Protein AF-E9I0A4-F1 (afdb_monomer_lite)

pLDDT: mean 77.02, std 18.42, range [39.44, 96.06]

Foldseek 3Di:
DDPPPPPPPPPVLPPQQDDDPPPDPVVSVVSNCVSCVVVVNNCVVVVNDDDDDD

Organism: Daphnia pulex (NCBI:txid6669)

Secondary structure (DSSP, 8-state):
--------TTSSSSS-PPPP-SS-HHHHHHHHHHHHHHTT-HHHHHT-PPPPP-

Radius of gyration: 16.89 Å; chains: 1; bounding box: 52×24×39 Å

Structure (mmCIF, N/CA/C/O backbone):
data_AF-E9I0A4-F1
#
_entry.id   AF-E9I0A4-F1
#
loop_
_atom_site.group_PDB
_atom_site.id
_atom_site.type_symbol
_atom_site.label_atom_id
_atom_site.label_alt_id
_atom_site.label_comp_id
_atom_site.label_asym_id
_atom_site.label_entity_id
_atom_site.label_seq_id
_atom_site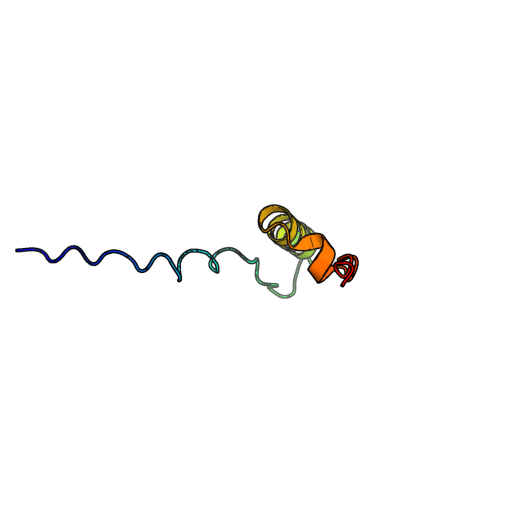.pdbx_PDB_ins_code
_atom_site.Cartn_x
_atom_site.Cartn_y
_atom_site.Cartn_z
_atom_site.occupancy
_atom_site.B_iso_or_equiv
_atom_site.auth_seq_id
_atom_site.auth_comp_id
_atom_site.auth_asym_id
_atom_site.auth_atom_id
_atom_site.pdbx_PDB_model_num
ATOM 1 N N . MET A 1 1 ? -29.555 17.299 -24.598 1.00 39.44 1 MET A N 1
ATOM 2 C CA . MET A 1 1 ? -28.519 16.367 -25.080 1.00 39.44 1 MET A CA 1
ATOM 3 C C . MET A 1 1 ? -27.559 16.199 -23.923 1.00 39.44 1 MET A C 1
ATOM 5 O O . MET A 1 1 ? -26.984 17.191 -23.511 1.00 39.44 1 MET A O 1
ATOM 9 N N . ALA A 1 2 ? -27.557 15.031 -23.280 1.00 42.34 2 ALA A N 1
ATOM 10 C CA . ALA A 1 2 ? -26.738 14.796 -22.096 1.00 42.34 2 ALA A CA 1
ATOM 11 C C . ALA A 1 2 ? -25.306 14.531 -22.560 1.00 42.34 2 ALA A C 1
ATOM 13 O O . ALA A 1 2 ? -25.039 13.537 -23.233 1.00 42.34 2 ALA A O 1
ATOM 14 N N . GLU A 1 3 ? -24.424 15.477 -22.267 1.00 46.44 3 GLU A N 1
ATOM 15 C CA . GLU A 1 3 ? -22.997 15.378 -22.530 1.00 46.44 3 GLU A CA 1
ATOM 16 C C . GLU A 1 3 ? -22.438 14.260 -21.646 1.00 46.44 3 GLU A C 1
ATOM 18 O O . GLU A 1 3 ? -22.367 14.372 -20.423 1.00 46.44 3 GLU A O 1
ATOM 23 N N . HIS A 1 4 ? -22.125 13.128 -22.273 1.00 49.31 4 HIS A N 1
ATOM 24 C CA . HIS A 1 4 ? -21.424 12.023 -21.639 1.00 49.31 4 HIS A CA 1
ATOM 25 C C . HIS A 1 4 ? -20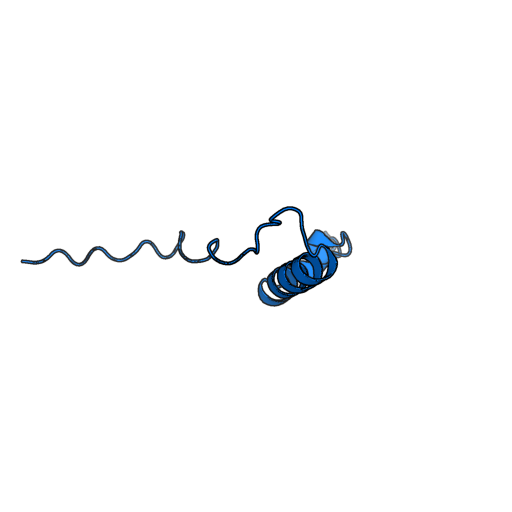.009 12.520 -21.325 1.00 49.31 4 HIS A C 1
ATOM 27 O O . HIS A 1 4 ? -19.139 12.545 -22.195 1.00 49.31 4 HIS A O 1
ATOM 33 N N . ALA A 1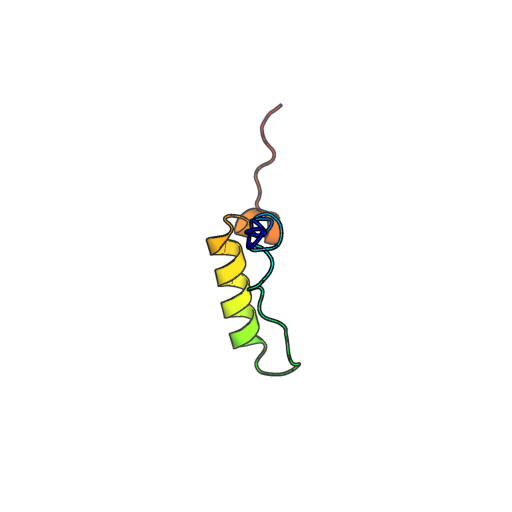 5 ? -19.792 12.961 -20.086 1.00 49.03 5 ALA A N 1
ATOM 34 C CA . ALA A 1 5 ? -18.458 13.158 -19.552 1.00 49.03 5 ALA A CA 1
ATOM 35 C C . ALA A 1 5 ? -17.757 11.795 -19.583 1.00 49.03 5 ALA A C 1
ATOM 37 O O . ALA A 1 5 ? -18.057 10.912 -18.780 1.00 49.03 5 ALA A O 1
ATOM 38 N N . VAL A 1 6 ? -16.879 11.603 -20.567 1.00 55.59 6 VAL A N 1
ATOM 39 C CA . VAL A 1 6 ? -15.921 10.499 -20.588 1.00 55.59 6 VAL A CA 1
ATOM 40 C C . VAL A 1 6 ? -15.132 10.629 -19.287 1.00 55.59 6 VAL A C 1
ATOM 42 O O . VAL A 1 6 ? -14.467 11.652 -19.112 1.00 55.59 6 VAL A O 1
ATOM 45 N N . PRO A 1 7 ? -15.241 9.687 -18.333 1.00 49.97 7 PRO A N 1
ATOM 46 C CA . PRO A 1 7 ? -14.430 9.771 -17.138 1.00 49.97 7 PRO A CA 1
ATOM 47 C C . PRO A 1 7 ? -12.981 9.653 -17.591 1.00 49.97 7 PRO A C 1
ATOM 49 O O . PRO A 1 7 ? -12.590 8.655 -18.198 1.00 49.97 7 PRO A O 1
ATOM 52 N N . ASP A 1 8 ? -12.231 10.718 -17.339 1.00 48.00 8 ASP A N 1
ATOM 53 C CA . ASP A 1 8 ? -10.792 10.791 -17.497 1.00 48.00 8 ASP A CA 1
ATOM 54 C C . ASP A 1 8 ? -10.169 9.543 -16.852 1.00 48.00 8 ASP A C 1
ATOM 56 O O . ASP A 1 8 ? -10.166 9.355 -15.632 1.00 48.00 8 ASP A O 1
ATOM 60 N N . ASN A 1 9 ? -9.740 8.607 -17.699 1.00 50.22 9 ASN A N 1
ATOM 61 C CA . ASN A 1 9 ? -9.272 7.287 -17.287 1.00 50.22 9 ASN A CA 1
ATOM 62 C C . ASN A 1 9 ? -7.895 7.357 -16.594 1.00 50.22 9 ASN A C 1
ATOM 64 O O . ASN A 1 9 ? -7.378 6.330 -16.165 1.00 50.22 9 ASN A O 1
ATOM 68 N N . SER A 1 10 ? -7.307 8.553 -16.456 1.00 50.47 10 SER A N 1
ATOM 69 C CA . SER A 1 10 ? -6.013 8.759 -15.806 1.00 50.47 10 SER A CA 1
ATOM 70 C C . SER A 1 10 ? -6.127 8.858 -14.281 1.00 50.47 10 SER A C 1
ATOM 72 O O . SER A 1 10 ? -5.184 8.502 -13.578 1.00 50.47 10 SER A O 1
ATOM 74 N N . MET A 1 11 ? -7.276 9.281 -13.738 1.00 46.53 11 MET A N 1
ATOM 75 C CA . MET A 1 11 ? -7.506 9.353 -12.282 1.00 46.53 11 MET A CA 1
ATOM 76 C C . MET A 1 11 ? -7.997 8.039 -11.655 1.00 46.53 11 MET A C 1
ATOM 78 O O . MET A 1 11 ? -8.020 7.903 -10.431 1.00 46.53 11 MET A O 1
ATOM 82 N N . ARG A 1 12 ? -8.391 7.050 -12.464 1.00 47.16 12 ARG A N 1
ATOM 83 C CA . ARG A 1 12 ? -9.055 5.831 -11.971 1.00 47.16 12 ARG A CA 1
ATOM 84 C C . ARG A 1 12 ? -8.103 4.799 -11.351 1.00 47.16 12 ARG A C 1
ATOM 86 O O . ARG A 1 12 ? -8.572 3.897 -10.666 1.00 47.16 12 ARG A O 1
ATOM 93 N N . ALA A 1 13 ? -6.792 4.933 -11.554 1.00 51.31 13 ALA A N 1
ATOM 94 C CA . ALA A 1 13 ? -5.813 3.922 -11.143 1.00 51.31 13 ALA A CA 1
ATOM 95 C C . ALA A 1 13 ? -5.205 4.137 -9.740 1.00 51.31 13 ALA A C 1
ATOM 97 O O . ALA A 1 13 ? -4.730 3.181 -9.138 1.00 51.31 13 ALA A O 1
ATOM 98 N N . VAL A 1 14 ? -5.268 5.346 -9.163 1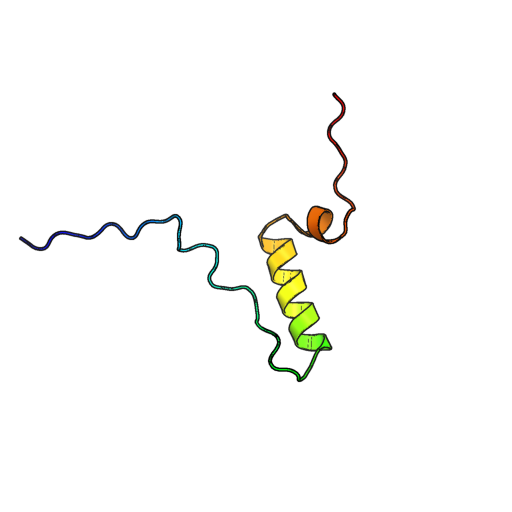.00 52.50 1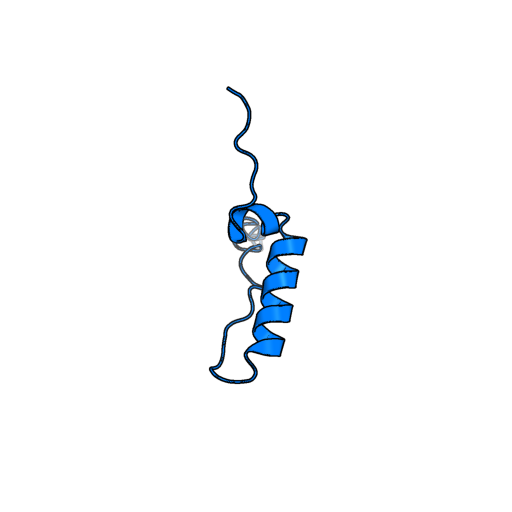4 VAL A N 1
ATOM 99 C CA . VAL A 1 14 ? -4.663 5.651 -7.841 1.00 52.50 14 VAL A CA 1
ATOM 100 C C . VAL A 1 14 ? -5.710 5.617 -6.716 1.00 52.50 14 VAL A C 1
ATOM 102 O O . VAL A 1 14 ? -5.711 6.450 -5.816 1.00 52.50 14 VAL A O 1
ATOM 105 N N . SER A 1 15 ? -6.675 4.695 -6.786 1.00 55.69 15 SER A N 1
ATOM 106 C CA . SER A 1 15 ? -7.807 4.669 -5.841 1.00 55.69 15 SER A CA 1
ATOM 107 C C . SER A 1 15 ? -7.756 3.557 -4.788 1.00 55.69 15 SER A C 1
ATOM 109 O O . SER A 1 15 ? -8.595 3.573 -3.895 1.00 55.69 15 SER A O 1
ATOM 111 N N . HIS A 1 16 ? -6.801 2.618 -4.837 1.00 68.06 16 HIS A N 1
ATOM 112 C CA . HIS A 1 16 ? -6.859 1.420 -3.981 1.00 68.06 16 HIS A CA 1
ATOM 113 C C . HIS A 1 16 ? -5.629 1.147 -3.105 1.00 68.06 16 HIS A C 1
ATOM 115 O O . HIS A 1 16 ? -5.509 0.044 -2.585 1.00 68.06 16 HIS A O 1
ATOM 121 N N . VAL A 1 17 ? -4.738 2.126 -2.897 1.00 79.81 17 VAL A N 1
ATOM 122 C CA . VAL A 1 17 ? -3.630 1.945 -1.943 1.00 79.81 17 VAL A CA 1
ATOM 123 C C . VAL A 1 17 ? -4.191 2.016 -0.514 1.00 79.81 17 VAL A C 1
ATOM 125 O O . VAL A 1 17 ? -4.763 3.052 -0.147 1.00 79.81 17 VAL A O 1
ATOM 128 N N . PRO A 1 18 ? -4.062 0.951 0.296 1.00 86.62 18 PRO A N 1
ATOM 129 C CA . PRO A 1 18 ? -4.597 0.922 1.651 1.00 86.62 18 PRO A CA 1
ATOM 130 C C . PRO A 1 18 ? -3.907 1.979 2.516 1.00 86.62 18 PRO A C 1
ATOM 132 O O . PRO A 1 18 ? -2.684 2.142 2.501 1.00 86.62 18 PRO A O 1
ATOM 135 N N . LYS A 1 19 ? -4.702 2.727 3.284 1.00 89.38 19 LYS A N 1
ATOM 136 C CA . LYS A 1 19 ? -4.199 3.743 4.216 1.00 89.38 19 LYS A CA 1
ATOM 137 C C . LYS A 1 19 ? -3.957 3.104 5.572 1.00 89.38 19 LYS A C 1
ATOM 139 O O . LYS A 1 19 ? -4.791 2.339 6.040 1.00 89.38 19 LYS A O 1
ATOM 144 N N . PHE A 1 20 ? -2.856 3.467 6.216 1.00 92.38 20 PHE A N 1
ATOM 145 C CA . PHE A 1 20 ? -2.593 3.025 7.576 1.00 92.38 20 PHE A CA 1
ATOM 146 C C . PHE A 1 20 ? -3.445 3.842 8.549 1.00 92.38 20 PHE A C 1
ATOM 148 O O . PHE A 1 20 ? -3.298 5.064 8.615 1.00 92.38 20 PHE A O 1
ATOM 155 N N . ASP A 1 21 ? -4.338 3.192 9.294 1.00 90.56 21 ASP A N 1
ATOM 156 C CA . ASP A 1 21 ? -5.188 3.862 10.287 1.00 90.56 21 ASP A CA 1
ATOM 157 C C . ASP A 1 21 ? -4.502 4.018 11.658 1.00 90.56 21 ASP A C 1
ATOM 159 O O . ASP A 1 21 ? -5.050 4.648 12.559 1.00 90.56 21 ASP A O 1
ATOM 163 N N . GLY A 1 22 ? -3.287 3.482 11.815 1.00 92.75 22 GLY A N 1
ATOM 164 C CA . GLY A 1 22 ? -2.557 3.471 13.084 1.00 92.75 22 GLY A CA 1
ATOM 165 C C . GLY A 1 22 ? -2.708 2.169 13.871 1.00 92.75 22 GLY A C 1
ATOM 166 O O . GLY A 1 22 ? -2.071 2.018 14.915 1.00 92.75 22 GLY A O 1
ATOM 167 N N . THR A 1 23 ? -3.499 1.213 13.377 1.00 91.56 23 THR A N 1
ATOM 168 C CA . THR A 1 23 ? -3.674 -0.109 13.986 1.00 91.56 23 THR A CA 1
ATOM 169 C C . THR A 1 23 ? -3.352 -1.225 12.989 1.00 91.56 23 THR A C 1
ATOM 171 O O . THR A 1 23 ? -3.177 -0.981 11.802 1.00 91.56 23 THR A O 1
ATOM 174 N N . ASN A 1 24 ? -3.164 -2.457 13.478 1.00 89.25 24 ASN A N 1
ATOM 175 C CA . ASN A 1 24 ? -2.969 -3.651 12.640 1.00 89.25 24 ASN A CA 1
ATOM 176 C C . ASN A 1 24 ? -1.932 -3.509 11.507 1.00 89.25 24 ASN A C 1
ATOM 178 O O . ASN A 1 24 ? -2.159 -3.946 10.383 1.00 89.25 24 ASN A O 1
ATOM 182 N N . HIS A 1 25 ? -0.741 -2.985 11.829 1.00 94.31 25 HIS A N 1
ATOM 183 C CA . HIS A 1 25 ? 0.369 -2.800 10.878 1.00 94.31 25 HIS A CA 1
ATOM 184 C C . HIS A 1 25 ? 0.622 -4.015 9.979 1.00 94.31 25 HIS A C 1
ATOM 186 O O . HIS A 1 25 ? 0.916 -3.866 8.802 1.00 94.31 25 HIS A O 1
ATOM 192 N N . ARG A 1 26 ? 0.505 -5.230 10.524 1.00 96.06 26 ARG A N 1
ATOM 193 C CA . ARG A 1 26 ? 0.717 -6.465 9.763 1.00 96.06 26 ARG A CA 1
ATOM 194 C C . ARG A 1 26 ? -0.289 -6.645 8.623 1.00 96.06 26 ARG A C 1
ATOM 196 O O . ARG A 1 26 ? 0.110 -7.095 7.557 1.00 96.06 26 ARG A O 1
ATOM 203 N N . GLU A 1 27 ? -1.562 -6.348 8.863 1.00 94.38 27 GLU A N 1
ATOM 204 C CA . GLU A 1 27 ? -2.620 -6.490 7.858 1.00 94.38 27 GLU A CA 1
ATOM 205 C C . GLU A 1 27 ? -2.479 -5.404 6.794 1.00 94.38 27 GLU A C 1
ATOM 207 O O . GLU A 1 27 ? -2.357 -5.726 5.616 1.00 94.38 27 GLU A O 1
ATOM 212 N N . TRP A 1 28 ? -2.305 -4.150 7.220 1.00 94.38 28 TRP A N 1
ATOM 213 C CA . TRP A 1 28 ? -2.026 -3.039 6.310 1.00 94.38 28 TRP A CA 1
ATOM 214 C C . TRP A 1 28 ? -0.795 -3.300 5.427 1.00 94.38 28 TRP A C 1
ATOM 216 O O . TRP A 1 28 ? -0.840 -3.090 4.216 1.00 94.38 28 TRP A O 1
ATOM 226 N N . ASN A 1 29 ? 0.296 -3.808 6.012 1.00 93.06 29 ASN A N 1
ATOM 227 C CA . ASN A 1 29 ? 1.516 -4.124 5.270 1.00 93.06 29 ASN A CA 1
ATOM 228 C C . ASN A 1 29 ? 1.306 -5.272 4.270 1.00 93.06 29 ASN A C 1
ATOM 230 O O . ASN A 1 29 ? 1.983 -5.329 3.252 1.00 93.06 29 ASN A O 1
ATOM 234 N N . TYR A 1 30 ? 0.403 -6.208 4.553 1.00 93.12 30 TYR A N 1
ATOM 235 C CA . TYR A 1 30 ? 0.067 -7.270 3.608 1.00 93.12 30 TYR A CA 1
ATOM 236 C C . TYR A 1 30 ? -0.766 -6.729 2.439 1.00 93.12 30 TYR A C 1
ATOM 238 O O . TYR A 1 30 ? -0.481 -7.022 1.280 1.00 93.12 30 TYR A O 1
ATOM 246 N N . GLU A 1 31 ? -1.766 -5.897 2.725 1.00 91.94 31 GLU A N 1
ATOM 247 C CA . GLU A 1 31 ? -2.609 -5.293 1.691 1.00 91.94 31 GLU A CA 1
ATOM 248 C C . GLU A 1 31 ? -1.818 -4.338 0.787 1.00 91.94 31 GLU A C 1
ATOM 250 O O . GLU A 1 31 ? -2.027 -4.326 -0.427 1.00 91.94 31 GLU A O 1
ATOM 255 N N . ILE A 1 32 ? -0.892 -3.552 1.351 1.00 91.62 32 ILE A N 1
ATOM 256 C CA . ILE A 1 32 ? -0.079 -2.620 0.561 1.00 91.62 32 ILE A CA 1
ATOM 257 C C . ILE A 1 32 ? 0.914 -3.363 -0.342 1.00 91.62 32 ILE A C 1
ATOM 259 O O . ILE A 1 32 ? 1.091 -2.983 -1.497 1.00 91.62 32 ILE A O 1
ATOM 263 N N . ASP A 1 33 ? 1.487 -4.464 0.146 1.00 91.81 33 ASP A N 1
ATOM 264 C CA . ASP A 1 33 ? 2.372 -5.334 -0.629 1.00 91.81 33 ASP A CA 1
ATOM 265 C C . ASP A 1 33 ? 1.632 -5.977 -1.814 1.00 91.81 33 ASP A C 1
ATOM 267 O O . ASP A 1 33 ? 2.112 -5.929 -2.948 1.00 91.81 33 ASP A O 1
ATOM 271 N N . LEU A 1 34 ? 0.397 -6.451 -1.602 1.00 90.94 34 LEU A N 1
ATOM 272 C CA . LEU A 1 34 ? -0.467 -6.927 -2.689 1.00 90.94 34 LEU A CA 1
ATOM 273 C C . LEU A 1 34 ? -0.737 -5.844 -3.741 1.00 90.94 34 LEU A C 1
ATOM 275 O O . LEU A 1 34 ? -0.811 -6.152 -4.933 1.00 90.94 34 LEU A O 1
ATOM 279 N N . CYS A 1 35 ? -0.899 -4.580 -3.343 1.00 89.50 35 CYS A N 1
ATOM 280 C CA . CYS A 1 35 ? -1.045 -3.487 -4.305 1.00 89.50 35 CYS A CA 1
ATOM 281 C C . CYS A 1 35 ? 0.217 -3.309 -5.155 1.00 89.50 35 CYS A C 1
ATOM 283 O O . CYS A 1 35 ? 0.098 -3.157 -6.369 1.00 89.50 35 CYS A O 1
ATOM 285 N N . PHE A 1 36 ? 1.406 -3.361 -4.551 1.00 90.12 36 PHE A N 1
ATOM 286 C CA . PHE A 1 36 ? 2.665 -3.240 -5.290 1.00 90.12 36 PHE A CA 1
ATOM 287 C C . PHE A 1 36 ? 2.881 -4.397 -6.266 1.00 90.12 36 PHE A C 1
ATOM 289 O O . PHE A 1 36 ? 3.288 -4.154 -7.401 1.00 90.12 36 PHE A O 1
ATOM 296 N N . GLN A 1 37 ? 2.539 -5.625 -5.865 1.00 88.94 37 GLN A N 1
ATOM 297 C CA . GLN A 1 37 ? 2.575 -6.793 -6.750 1.00 88.94 37 GLN A CA 1
ATOM 298 C C . GLN A 1 37 ? 1.599 -6.649 -7.929 1.00 88.94 37 GLN A C 1
ATOM 300 O O . GLN A 1 37 ? 1.976 -6.881 -9.071 1.00 88.94 37 GLN A O 1
ATOM 305 N N . ASN A 1 38 ? 0.356 -6.217 -7.682 1.00 88.50 38 ASN A N 1
ATOM 306 C CA . ASN A 1 38 ? -0.641 -6.030 -8.748 1.00 88.50 38 ASN A CA 1
ATOM 307 C C . ASN A 1 38 ? -0.272 -4.917 -9.741 1.00 88.50 38 ASN A C 1
ATOM 309 O O . ASN A 1 38 ? -0.723 -4.939 -10.885 1.00 88.50 38 ASN A O 1
ATOM 313 N N . LEU A 1 39 ? 0.499 -3.928 -9.290 1.00 87.19 39 LEU A N 1
ATOM 314 C CA . LEU A 1 39 ? 1.001 -2.832 -10.114 1.00 87.19 39 LEU A CA 1
ATOM 315 C C . LEU A 1 39 ? 2.336 -3.162 -10.798 1.00 87.19 39 LEU A C 1
ATOM 317 O O . LEU A 1 39 ? 2.826 -2.321 -11.543 1.00 87.19 39 LEU A O 1
ATOM 321 N N . ASP A 1 40 ? 2.906 -4.347 -10.552 1.00 88.19 40 ASP A N 1
ATOM 322 C CA . ASP A 1 40 ? 4.214 -4.778 -11.066 1.00 88.19 40 ASP A CA 1
ATOM 323 C C . ASP A 1 40 ? 5.364 -3.823 -10.675 1.00 88.19 40 ASP A C 1
ATOM 325 O O . ASP A 1 40 ? 6.325 -3.626 -11.410 1.00 88.19 40 ASP A O 1
ATOM 329 N N . ILE A 1 41 ? 5.262 -3.193 -9.496 1.00 88.94 41 ILE A N 1
ATOM 330 C CA . ILE A 1 41 ? 6.273 -2.256 -8.963 1.00 88.94 41 ILE A CA 1
ATOM 331 C C . ILE A 1 41 ? 6.937 -2.761 -7.679 1.00 88.94 41 ILE A C 1
ATOM 333 O O . ILE A 1 41 ? 7.628 -2.002 -7.001 1.00 88.94 41 ILE A O 1
ATOM 337 N N . ALA A 1 42 ? 6.712 -4.022 -7.306 1.00 89.62 42 ALA A N 1
ATOM 338 C CA . ALA A 1 42 ? 7.258 -4.586 -6.075 1.00 89.62 42 ALA A CA 1
ATOM 339 C C . ALA A 1 42 ? 8.793 -4.483 -6.035 1.00 89.62 42 ALA A C 1
ATOM 341 O O . ALA A 1 42 ? 9.339 -4.002 -5.047 1.00 89.62 42 ALA A O 1
ATOM 342 N N . ASP A 1 43 ? 9.486 -4.830 -7.123 1.00 89.88 43 ASP A N 1
ATOM 343 C CA . ASP A 1 43 ? 10.947 -4.723 -7.204 1.00 89.88 43 ASP A CA 1
ATOM 344 C C . ASP A 1 43 ? 11.453 -3.280 -7.074 1.00 89.88 43 ASP A C 1
ATOM 346 O O . ASP A 1 43 ? 12.448 -3.045 -6.397 1.00 89.88 43 ASP A O 1
ATOM 350 N N . VAL A 1 44 ? 10.739 -2.300 -7.634 1.00 89.62 44 VAL A N 1
ATOM 351 C CA . VAL A 1 44 ? 11.058 -0.867 -7.479 1.00 89.62 44 VAL A CA 1
ATOM 352 C C . VAL A 1 44 ? 10.937 -0.449 -6.012 1.00 89.62 44 VAL A C 1
ATOM 354 O O . VAL A 1 44 ? 11.851 0.143 -5.442 1.00 89.62 44 VAL A O 1
ATOM 357 N N . VAL A 1 45 ? 9.824 -0.803 -5.359 1.00 88.44 45 VAL A N 1
ATOM 358 C CA . VAL A 1 45 ? 9.587 -0.481 -3.940 1.00 88.44 45 VAL A CA 1
ATOM 359 C C . VAL A 1 45 ? 10.619 -1.154 -3.030 1.00 88.44 45 VAL A C 1
ATOM 361 O O . VAL A 1 45 ? 11.043 -0.563 -2.035 1.00 88.44 45 VAL A O 1
ATOM 364 N N . LEU A 1 46 ? 11.041 -2.373 -3.372 1.00 89.31 46 LEU A N 1
ATOM 365 C CA . LEU A 1 46 ? 12.055 -3.129 -2.637 1.00 89.31 46 LEU A CA 1
ATOM 366 C C . LEU A 1 46 ? 13.497 -2.719 -2.988 1.00 89.31 46 LEU A C 1
ATOM 368 O O . LEU A 1 46 ? 14.428 -3.192 -2.335 1.00 89.31 46 LEU A O 1
ATOM 372 N N . GLY A 1 47 ? 13.699 -1.848 -3.983 1.00 88.69 47 GLY A N 1
ATOM 373 C CA . GLY A 1 47 ? 15.026 -1.461 -4.476 1.00 88.69 47 GLY A CA 1
ATOM 374 C C . GLY A 1 47 ? 15.786 -2.611 -5.147 1.00 88.69 47 GLY A C 1
ATOM 375 O O . GLY A 1 47 ? 17.016 -2.623 -5.147 1.00 88.69 47 GLY A O 1
ATOM 376 N N . LEU A 1 48 ? 15.054 -3.597 -5.661 1.00 88.69 48 LEU A N 1
ATOM 377 C CA . LEU A 1 48 ? 15.554 -4.768 -6.379 1.00 88.69 48 LEU A CA 1
ATOM 378 C C . LEU A 1 48 ? 15.475 -4.601 -7.899 1.00 88.69 48 LEU A C 1
ATOM 380 O O . LEU A 1 48 ? 15.907 -5.497 -8.625 1.00 88.69 48 LEU A O 1
ATOM 384 N N . GLU A 1 49 ? 14.930 -3.480 -8.385 1.00 86.31 49 GLU A N 1
ATOM 385 C CA . GLU A 1 49 ? 14.878 -3.201 -9.816 1.00 86.31 49 GLU A CA 1
ATOM 386 C C . GLU A 1 49 ? 16.283 -3.290 -10.428 1.00 86.31 49 GLU A C 1
ATOM 388 O O . GLU A 1 49 ? 17.245 -2.669 -9.969 1.00 86.31 49 GLU A O 1
ATOM 393 N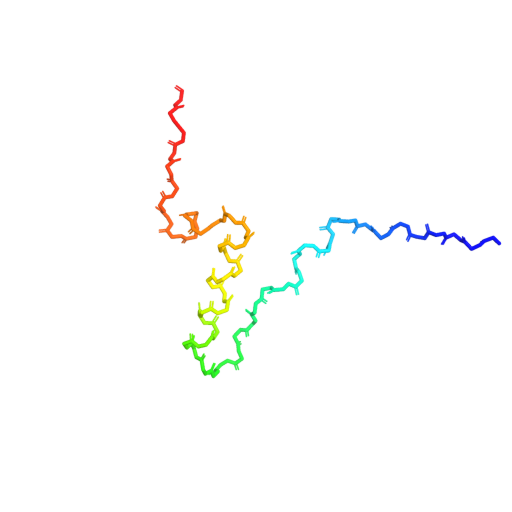 N . LEU A 1 50 ? 16.414 -4.116 -11.464 1.00 81.88 50 LEU A N 1
ATOM 394 C CA . LEU A 1 50 ? 17.642 -4.184 -12.237 1.00 81.88 50 LEU A CA 1
ATOM 395 C C . LEU A 1 50 ? 17.702 -2.934 -13.111 1.00 81.88 50 LEU A C 1
ATOM 397 O O . LEU A 1 50 ? 16.831 -2.735 -13.960 1.00 81.88 50 LEU A O 1
ATOM 401 N N . CYS A 1 51 ? 18.737 -2.112 -12.929 1.00 76.38 51 CYS A N 1
ATOM 402 C CA . CYS A 1 51 ? 19.036 -1.059 -13.891 1.00 76.38 51 CYS A CA 1
ATOM 403 C C . CYS A 1 51 ? 19.200 -1.708 -15.275 1.00 76.38 51 CYS A C 1
ATOM 405 O O . CYS A 1 51 ? 19.968 -2.669 -15.387 1.00 76.38 51 CYS A O 1
ATOM 407 N N . PRO A 1 52 ? 18.496 -1.233 -16.317 1.00 79.38 52 PRO A N 1
ATOM 408 C CA . PRO A 1 52 ? 18.736 -1.728 -17.662 1.00 79.38 52 PRO A CA 1
ATOM 409 C C . PRO A 1 52 ? 20.198 -1.460 -18.044 1.00 79.38 52 PRO A C 1
ATOM 411 O O . PRO A 1 52 ? 20.722 -0.386 -17.753 1.00 79.38 52 PRO A O 1
ATOM 414 N N . ASP A 1 53 ? 20.847 -2.447 -18.667 1.00 76.94 53 ASP A N 1
ATOM 415 C CA . ASP A 1 53 ? 22.162 -2.266 -19.294 1.00 76.94 53 ASP A CA 1
ATOM 416 C C . ASP A 1 53 ? 22.040 -1.180 -20.384 1.00 76.94 53 ASP A C 1
ATOM 418 O O . ASP A 1 53 ? 21.085 -1.203 -21.168 1.00 76.94 53 ASP A O 1
ATOM 422 N N . GLU A 1 54 ? 22.969 -0.215 -20.379 1.00 66.62 54 GLU A N 1
ATOM 423 C CA . GLU A 1 54 ? 23.018 0.935 -21.307 1.00 66.62 54 GLU A CA 1
ATOM 424 C C . GLU A 1 54 ? 23.303 0.543 -22.767 1.00 66.62 54 GLU A C 1
ATOM 426 O O . GLU A 1 54 ? 24.174 -0.325 -23.015 1.00 66.62 54 GLU A O 1
#

Sequence (54 aa):
MAEHAVPDNSMRAVSHVPKFDGTNHREWNYEIDLCFQNLDIADVVLGLELCPDE